Protein AF-A0A1S1U5X9-F1 (afdb_monomer_lite)

Organism: NCBI:txid29581

pLDDT: mean 88.62, std 17.41, range [39.25, 98.81]

Secondary structure (DSSP, 8-state):
------------------EEEEEEETTEEEEEEE-SSTT--EEEEEEETTTEEEE--EE-SSS-EEE--S-EE-SSEEEPTT-EEEEEE-TTSEEEEEEEEEEEETTEEEEEEEEEEEEEE----

Foldseek 3Di:
DDDDDDPPPPPPPQPFADWFWAAPDPQWIWIWTFGLDQQRKIWIFIDGNPPDGFDIDIATNVRFKDFAQAWTDDPFKIDHGGWMWGWADDPVQKIFTFTAQWMAGRNDIDGGDRHTNDMGGRNND

Sequence (125 aa):
MSNLPRVEVTNHTLASGQSVTTNTTPNSIALSIASSDSNNQTGIAFQFQGRTTYWNPSVSTGFTTAKLASDTGNGVVTWKAGLTVTYSPQSTGLYNVLLSGDIVDSGTLYTYTGFVLATFTSNSQ

Radius of gyration: 16.87 Å; chains: 1; bounding box: 43×53×37 Å

Structure (mmCIF, N/CA/C/O backbone):
data_AF-A0A1S1U5X9-F1
#
_entry.id   AF-A0A1S1U5X9-F1
#
loop_
_atom_site.group_PDB
_atom_site.id
_atom_site.type_symbol
_atom_site.label_atom_id
_atom_site.label_alt_id
_atom_site.label_comp_id
_atom_site.label_asym_id
_atom_site.label_entity_id
_atom_site.label_seq_id
_atom_site.pdbx_PDB_ins_code
_atom_site.Cartn_x
_atom_site.Cartn_y
_atom_site.Cartn_z
_atom_site.occupancy
_atom_site.B_iso_or_equiv
_atom_site.auth_seq_id
_atom_site.auth_comp_id
_atom_site.auth_asym_id
_atom_site.auth_atom_id
_atom_site.pdbx_PDB_model_num
ATOM 1 N N . MET A 1 1 ? 29.426 -44.514 -2.152 1.00 46.50 1 MET A N 1
ATOM 2 C CA . MET A 1 1 ? 29.623 -43.069 -1.905 1.00 46.50 1 MET A CA 1
ATOM 3 C C . MET A 1 1 ? 28.494 -42.341 -2.618 1.00 46.50 1 MET A C 1
ATOM 5 O O . MET A 1 1 ? 28.443 -42.407 -3.836 1.00 46.50 1 MET A O 1
ATOM 9 N N . SER A 1 2 ? 27.519 -41.813 -1.874 1.00 51.59 2 SER A N 1
ATOM 10 C CA . SER A 1 2 ? 26.295 -41.208 -2.422 1.00 51.59 2 SER A CA 1
ATOM 11 C C . SER A 1 2 ? 26.460 -39.689 -2.483 1.00 51.59 2 SER A C 1
ATOM 13 O O . SER A 1 2 ? 26.635 -39.061 -1.441 1.00 51.59 2 SER A O 1
ATOM 15 N N . ASN A 1 3 ? 26.434 -39.116 -3.689 1.00 47.00 3 ASN A N 1
ATOM 16 C CA . ASN A 1 3 ? 26.380 -37.669 -3.898 1.00 47.00 3 ASN A CA 1
ATOM 17 C C . ASN A 1 3 ? 24.920 -37.221 -3.797 1.00 47.00 3 ASN A C 1
ATOM 19 O O . ASN A 1 3 ? 24.157 -37.366 -4.750 1.00 47.00 3 ASN A O 1
ATOM 23 N N . LEU A 1 4 ? 24.528 -36.684 -2.642 1.00 51.69 4 LEU A N 1
ATOM 24 C CA . LEU A 1 4 ? 23.265 -35.960 -2.521 1.00 51.69 4 LEU A CA 1
ATOM 25 C C . LEU A 1 4 ? 23.394 -34.598 -3.228 1.00 51.69 4 LEU A C 1
ATOM 27 O O . LEU A 1 4 ? 24.434 -33.947 -3.091 1.00 51.69 4 LEU A O 1
ATOM 31 N N . PRO A 1 5 ? 22.372 -34.138 -3.971 1.00 49.34 5 PRO A N 1
ATOM 32 C CA . PRO A 1 5 ? 22.388 -32.810 -4.565 1.00 49.34 5 PRO A CA 1
ATOM 33 C C . PRO A 1 5 ? 22.378 -31.754 -3.456 1.00 49.34 5 PRO A C 1
ATOM 35 O O . PRO A 1 5 ? 21.503 -31.736 -2.588 1.00 49.34 5 PRO A O 1
ATOM 38 N N . ARG A 1 6 ? 23.375 -30.866 -3.482 1.00 58.28 6 ARG A N 1
ATOM 39 C CA . ARG A 1 6 ? 23.429 -29.678 -2.631 1.00 58.28 6 ARG A CA 1
ATOM 40 C C . ARG A 1 6 ? 22.285 -28.757 -3.047 1.00 58.28 6 ARG A C 1
ATOM 42 O O . ARG A 1 6 ? 22.326 -28.179 -4.127 1.00 58.28 6 ARG A O 1
ATOM 49 N N . VAL A 1 7 ? 21.269 -28.632 -2.197 1.00 51.31 7 VAL A N 1
ATOM 50 C CA . VAL A 1 7 ? 20.269 -27.568 -2.317 1.00 51.31 7 VAL A CA 1
ATOM 51 C C . VAL A 1 7 ? 20.995 -26.264 -2.006 1.00 51.31 7 VAL A C 1
ATOM 53 O O . VAL A 1 7 ? 21.308 -25.975 -0.850 1.00 51.31 7 VAL A O 1
ATOM 56 N N . GLU A 1 8 ? 21.343 -25.505 -3.040 1.00 48.28 8 GLU A N 1
ATOM 57 C CA . GLU A 1 8 ? 21.770 -24.126 -2.856 1.00 48.28 8 GLU A CA 1
ATOM 58 C C . GLU A 1 8 ? 20.549 -23.324 -2.421 1.00 48.28 8 GLU A C 1
ATOM 60 O O . GLU A 1 8 ? 19.686 -22.970 -3.218 1.00 48.28 8 GLU A O 1
ATOM 65 N N . VAL A 1 9 ? 20.455 -23.063 -1.119 1.00 45.22 9 VAL A N 1
ATOM 66 C CA . VAL A 1 9 ? 19.604 -21.991 -0.616 1.00 45.22 9 VAL A CA 1
ATOM 67 C C . VAL A 1 9 ? 20.277 -20.702 -1.061 1.00 45.22 9 VAL A C 1
ATOM 69 O O . VAL A 1 9 ? 21.179 -20.194 -0.393 1.00 45.22 9 VAL A O 1
ATOM 72 N N . THR A 1 10 ? 19.901 -20.200 -2.236 1.00 46.72 10 THR A N 1
ATOM 73 C CA . THR A 1 10 ? 20.242 -18.838 -2.626 1.00 46.72 10 THR A CA 1
ATOM 74 C C . THR A 1 10 ? 19.479 -17.930 -1.674 1.00 46.72 10 THR A C 1
ATOM 76 O O . THR A 1 10 ? 18.317 -17.594 -1.891 1.00 46.72 10 THR A O 1
ATOM 79 N N . ASN A 1 11 ? 20.123 -17.565 -0.566 1.00 41.47 11 ASN A N 1
ATOM 80 C CA . ASN A 1 11 ? 19.725 -16.394 0.189 1.00 41.47 11 ASN A CA 1
ATOM 81 C C . ASN A 1 11 ? 19.854 -15.230 -0.790 1.00 41.47 11 ASN A C 1
ATOM 83 O O . ASN A 1 11 ? 20.953 -14.724 -1.019 1.00 41.47 11 ASN A O 1
ATOM 87 N N . HIS A 1 12 ? 18.747 -14.860 -1.432 1.00 40.12 12 HIS A N 1
ATOM 88 C CA . HIS A 1 12 ? 18.642 -13.597 -2.137 1.00 40.12 12 HIS A CA 1
ATOM 89 C C . HIS A 1 12 ? 18.714 -12.517 -1.063 1.00 40.12 12 HIS A C 1
ATOM 91 O O . HIS A 1 12 ? 17.702 -12.041 -0.554 1.00 40.12 12 HIS A O 1
ATOM 97 N N . THR A 1 13 ? 19.935 -12.185 -0.654 1.00 39.25 13 THR A N 1
ATOM 98 C CA . THR A 1 13 ? 20.217 -10.968 0.083 1.00 39.25 13 THR A CA 1
ATOM 99 C C . THR A 1 13 ? 19.849 -9.848 -0.874 1.00 39.25 13 THR A C 1
ATOM 101 O O . THR A 1 13 ? 20.630 -9.503 -1.759 1.00 39.25 13 THR A O 1
ATOM 104 N N . LEU A 1 14 ? 18.616 -9.349 -0.766 1.00 42.41 14 LEU A N 1
ATOM 105 C CA . LEU A 1 14 ? 18.212 -8.120 -1.429 1.00 42.41 14 LEU A CA 1
ATOM 106 C C . LEU A 1 14 ? 19.227 -7.078 -0.951 1.00 42.41 14 LEU A C 1
ATOM 108 O O . LEU A 1 14 ? 19.260 -6.768 0.243 1.00 42.41 14 LEU A O 1
ATOM 112 N N . ALA A 1 15 ? 20.120 -6.606 -1.828 1.00 50.09 15 ALA A N 1
ATOM 113 C CA . ALA A 1 15 ? 20.935 -5.446 -1.490 1.00 50.09 15 ALA A CA 1
ATOM 114 C C . ALA A 1 15 ? 19.947 -4.362 -1.052 1.00 50.09 15 ALA A C 1
ATOM 116 O O . ALA A 1 15 ? 18.915 -4.218 -1.709 1.00 50.09 15 ALA A O 1
ATOM 117 N N . SER A 1 16 ? 20.185 -3.706 0.090 1.00 48.09 16 SER A N 1
ATOM 118 C CA . SER A 1 16 ? 19.193 -2.819 0.706 1.00 48.09 16 SER A CA 1
ATOM 119 C C . SER A 1 16 ? 18.747 -1.780 -0.318 1.00 48.09 16 SER A C 1
ATOM 121 O O . SER A 1 16 ? 19.490 -0.839 -0.610 1.00 48.09 16 SER A O 1
ATOM 123 N N . GLY A 1 17 ? 17.585 -1.987 -0.932 1.00 61.09 17 GLY A N 1
ATOM 124 C CA . GLY A 1 17 ? 17.106 -1.042 -1.916 1.00 61.09 17 GLY A CA 1
ATOM 125 C C . GLY A 1 17 ? 16.585 0.198 -1.217 1.00 61.09 17 GLY A C 1
ATOM 126 O O . GLY A 1 17 ? 16.467 0.264 0.011 1.00 61.09 17 GLY A O 1
ATOM 127 N N . GLN A 1 18 ? 16.337 1.223 -2.022 1.00 81.38 18 GLN A N 1
ATOM 128 C CA . GLN A 1 18 ? 15.807 2.487 -1.535 1.00 81.38 18 GLN A CA 1
ATOM 129 C C . GLN A 1 18 ? 14.504 2.227 -0.767 1.00 81.38 18 GLN A C 1
ATOM 131 O O . GLN A 1 18 ? 13.648 1.459 -1.214 1.00 81.38 18 GLN A O 1
ATOM 136 N N . SER A 1 19 ? 14.365 2.866 0.393 1.00 92.38 19 SER A N 1
ATOM 137 C CA . SER A 1 19 ? 13.164 2.779 1.216 1.00 92.38 19 SER A CA 1
ATOM 138 C C . SER A 1 19 ? 12.470 4.129 1.293 1.00 92.38 19 SER A C 1
ATOM 140 O O . SER A 1 19 ? 13.125 5.146 1.521 1.00 92.38 19 SER A O 1
ATOM 142 N N . VAL A 1 20 ? 11.147 4.128 1.179 1.00 95.12 20 VAL A N 1
ATOM 143 C CA . VAL A 1 20 ? 10.305 5.315 1.340 1.00 95.12 20 VAL A CA 1
ATOM 144 C C . VAL A 1 20 ? 9.237 5.016 2.381 1.00 95.12 20 VAL A C 1
ATOM 146 O O . VAL A 1 20 ? 8.533 4.011 2.288 1.00 95.12 20 VAL A O 1
ATOM 149 N N . THR A 1 21 ? 9.112 5.908 3.360 1.00 96.94 21 THR A N 1
ATOM 150 C CA . THR A 1 21 ? 8.036 5.879 4.351 1.00 96.94 21 THR A CA 1
ATOM 151 C C . THR A 1 21 ? 7.018 6.956 4.021 1.00 96.94 21 THR A C 1
ATOM 153 O O . THR A 1 21 ? 7.373 8.132 3.940 1.00 96.94 21 THR A O 1
ATOM 156 N N . THR A 1 22 ? 5.754 6.562 3.910 1.00 97.81 22 THR A N 1
ATOM 157 C CA . THR A 1 22 ? 4.644 7.471 3.618 1.00 97.81 22 THR A CA 1
ATOM 158 C C . THR A 1 22 ? 3.577 7.338 4.691 1.00 97.81 22 THR A C 1
ATOM 160 O O . THR A 1 22 ? 3.085 6.240 4.948 1.00 97.81 22 THR A O 1
ATOM 163 N N . ASN A 1 23 ? 3.201 8.452 5.318 1.00 97.12 23 ASN A N 1
ATOM 164 C CA . ASN A 1 23 ? 2.055 8.475 6.223 1.00 97.12 23 ASN A CA 1
ATOM 165 C C . ASN A 1 23 ? 0.786 8.265 5.399 1.00 97.12 23 ASN A C 1
ATOM 167 O O . ASN A 1 23 ? 0.481 9.070 4.518 1.00 97.12 23 ASN A O 1
ATOM 171 N N . THR A 1 24 ? 0.054 7.191 5.677 1.00 96.50 24 THR A N 1
ATOM 172 C CA . THR A 1 24 ? -1.241 6.944 5.044 1.00 96.50 24 THR A CA 1
ATOM 173 C C . THR A 1 24 ? -2.331 7.653 5.836 1.00 96.50 24 THR A C 1
ATOM 175 O O . THR A 1 24 ? -3.093 8.423 5.265 1.00 96.50 24 THR A O 1
ATOM 178 N N . THR A 1 25 ? -2.337 7.527 7.162 1.00 98.19 25 THR A N 1
ATOM 179 C CA . THR A 1 25 ? -3.261 8.240 8.065 1.00 98.19 25 THR A CA 1
ATOM 180 C C . THR A 1 25 ? -2.489 8.750 9.295 1.00 98.19 25 THR A C 1
ATOM 182 O O . THR A 1 25 ? -1.303 8.441 9.424 1.00 98.19 25 THR A O 1
ATOM 185 N N . PRO A 1 26 ? -3.098 9.510 10.228 1.00 98.19 26 PRO A N 1
ATOM 186 C CA . PRO A 1 26 ? -2.394 9.984 11.425 1.00 98.19 26 PRO A CA 1
ATOM 187 C C . PRO A 1 26 ? -1.722 8.883 12.261 1.00 98.19 26 PRO A C 1
ATOM 189 O O . PRO A 1 26 ? -0.649 9.110 12.815 1.00 98.19 26 PRO A O 1
ATOM 192 N N . ASN A 1 27 ? -2.319 7.689 12.337 1.00 98.06 27 ASN A N 1
ATOM 193 C CA . ASN A 1 27 ? -1.785 6.556 13.094 1.00 98.06 27 ASN A CA 1
ATOM 194 C C . ASN A 1 27 ? -1.206 5.434 12.220 1.00 98.06 27 ASN A C 1
ATOM 196 O O . ASN A 1 27 ? -0.828 4.388 12.758 1.00 98.06 27 ASN A O 1
ATOM 200 N N . SER A 1 28 ? -1.130 5.603 10.896 1.00 97.75 28 SER A N 1
ATOM 201 C CA . SER A 1 28 ? -0.645 4.555 9.995 1.00 97.75 28 SER A CA 1
ATOM 202 C C . SER A 1 28 ? 0.363 5.044 8.966 1.00 97.75 28 SER A C 1
ATOM 204 O O . SER A 1 28 ? 0.259 6.148 8.432 1.00 97.75 28 SER A O 1
ATOM 206 N N . ILE A 1 29 ? 1.327 4.179 8.661 1.00 98.38 29 ILE A N 1
ATOM 207 C CA . ILE A 1 29 ? 2.321 4.404 7.614 1.00 98.38 29 ILE A CA 1
ATOM 208 C C . ILE A 1 29 ? 2.371 3.217 6.655 1.00 98.38 29 ILE A C 1
ATOM 210 O O . ILE A 1 29 ? 2.037 2.088 7.025 1.00 98.38 29 ILE A O 1
ATOM 214 N N . ALA A 1 30 ? 2.873 3.466 5.452 1.00 98.38 30 ALA A N 1
ATOM 215 C CA . ALA A 1 30 ? 3.358 2.451 4.534 1.00 98.38 30 ALA A CA 1
ATOM 216 C C . ALA A 1 30 ? 4.873 2.618 4.358 1.00 98.38 30 ALA A C 1
ATOM 218 O O . ALA A 1 30 ? 5.338 3.663 3.900 1.00 98.38 30 ALA A O 1
ATOM 219 N N . LEU A 1 31 ? 5.638 1.585 4.710 1.00 97.94 31 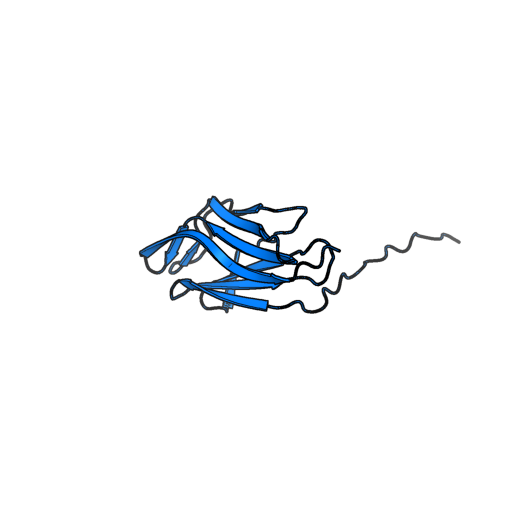LEU A N 1
ATOM 220 C CA . LEU A 1 31 ? 7.069 1.495 4.431 1.00 97.94 31 LEU A CA 1
ATOM 221 C C . LEU A 1 31 ? 7.269 0.665 3.162 1.00 97.94 31 LEU A C 1
ATOM 223 O O . LEU A 1 31 ? 7.030 -0.539 3.175 1.00 97.94 31 LEU A O 1
ATOM 227 N N . SER A 1 32 ? 7.698 1.306 2.080 1.00 97.00 32 SER A N 1
ATOM 228 C CA . SER A 1 32 ? 7.989 0.657 0.798 1.00 97.00 32 SER A CA 1
ATOM 229 C C . SER A 1 32 ? 9.493 0.466 0.643 1.00 97.00 32 SER A C 1
ATOM 231 O O . SER A 1 32 ? 10.247 1.418 0.830 1.00 97.00 32 SER A O 1
ATOM 233 N N . ILE A 1 33 ? 9.931 -0.741 0.293 1.00 94.94 33 ILE A N 1
ATOM 234 C CA . ILE A 1 33 ? 11.342 -1.099 0.115 1.00 94.94 33 ILE A CA 1
ATOM 235 C C . ILE A 1 33 ? 11.488 -1.766 -1.246 1.00 94.94 33 ILE A C 1
ATOM 237 O O . ILE A 1 33 ? 11.002 -2.884 -1.448 1.00 94.94 33 ILE A O 1
ATOM 241 N N . ALA A 1 34 ? 12.135 -1.069 -2.175 1.00 92.94 34 ALA A N 1
ATOM 242 C CA . ALA A 1 34 ? 12.475 -1.632 -3.472 1.00 92.94 34 ALA A CA 1
ATOM 243 C C . ALA A 1 34 ? 13.583 -2.678 -3.323 1.00 92.94 34 ALA A C 1
ATOM 245 O O . ALA A 1 34 ? 14.440 -2.575 -2.448 1.00 92.94 34 ALA A O 1
ATOM 246 N N . SER A 1 35 ? 13.598 -3.674 -4.194 1.00 88.25 35 SER A N 1
ATOM 247 C CA . SER A 1 35 ? 14.747 -4.539 -4.400 1.00 88.25 35 SER A CA 1
ATOM 248 C C . SER A 1 35 ? 15.692 -3.946 -5.446 1.00 88.25 35 SER A C 1
ATOM 250 O O . SER A 1 35 ? 15.365 -3.002 -6.169 1.00 88.25 35 SER A O 1
ATOM 252 N N . SER A 1 36 ? 16.888 -4.520 -5.540 1.00 83.62 36 SER A N 1
ATOM 253 C CA . SER A 1 36 ? 17.860 -4.213 -6.593 1.00 83.62 36 SER A CA 1
ATOM 254 C C . SER A 1 36 ? 17.836 -5.226 -7.746 1.00 83.62 36 SER A C 1
ATOM 256 O O . SER A 1 36 ? 18.761 -5.248 -8.553 1.00 83.62 36 SER A O 1
ATOM 258 N N . ASP A 1 37 ? 16.846 -6.122 -7.790 1.00 84.50 37 ASP A N 1
ATOM 259 C CA . ASP A 1 37 ? 16.718 -7.115 -8.859 1.00 84.50 37 ASP A CA 1
ATOM 260 C C . ASP A 1 37 ? 15.960 -6.553 -10.073 1.00 84.50 37 ASP A C 1
ATOM 262 O O . ASP A 1 37 ? 15.294 -5.517 -9.998 1.00 84.50 37 ASP A O 1
ATOM 266 N N . SER A 1 38 ? 16.069 -7.247 -11.208 1.00 86.06 38 SER A N 1
ATOM 267 C CA . SER A 1 38 ? 15.477 -6.841 -12.489 1.00 86.06 38 SER A CA 1
ATOM 268 C C . SER A 1 38 ? 13.950 -6.964 -12.545 1.00 86.06 38 SER A C 1
ATOM 270 O O . SER A 1 38 ? 13.329 -6.436 -13.466 1.00 86.06 38 SER A O 1
ATOM 272 N N . ASN A 1 39 ? 13.327 -7.641 -11.578 1.00 87.69 39 ASN A N 1
ATOM 273 C CA . ASN A 1 39 ? 11.875 -7.753 -11.453 1.00 87.69 39 ASN A CA 1
ATOM 274 C C . ASN A 1 39 ? 11.274 -6.534 -10.727 1.00 87.69 39 ASN A C 1
ATOM 276 O O . ASN A 1 39 ? 10.051 -6.420 -10.636 1.00 87.69 39 ASN A O 1
ATOM 280 N N . ASN A 1 40 ? 12.113 -5.624 -10.207 1.00 89.50 40 ASN A N 1
ATOM 281 C CA . ASN A 1 40 ? 11.703 -4.446 -9.436 1.00 89.50 40 ASN A CA 1
ATOM 282 C C . ASN A 1 40 ? 10.747 -4.792 -8.293 1.00 89.50 40 ASN A C 1
ATOM 284 O O . ASN A 1 40 ? 9.746 -4.106 -8.061 1.00 89.50 40 ASN A O 1
ATOM 288 N N . GLN A 1 41 ? 11.014 -5.899 -7.606 1.00 93.50 41 GLN A N 1
ATOM 289 C CA . GLN A 1 41 ? 10.165 -6.313 -6.509 1.00 93.50 41 GLN A CA 1
ATOM 290 C C . GLN A 1 41 ? 10.191 -5.259 -5.400 1.00 93.50 41 GLN A C 1
ATOM 292 O O . GLN A 1 41 ? 11.234 -4.911 -4.867 1.00 93.50 41 GLN A O 1
ATOM 297 N N . THR A 1 42 ? 9.023 -4.763 -5.013 1.00 95.75 42 THR A N 1
ATOM 298 C CA . THR A 1 42 ? 8.868 -3.868 -3.870 1.00 95.75 42 THR A CA 1
ATOM 299 C C . THR A 1 42 ? 8.057 -4.563 -2.797 1.00 95.75 42 THR A C 1
ATOM 301 O O . THR A 1 42 ? 6.942 -5.013 -3.057 1.00 95.75 42 THR A O 1
ATOM 304 N N . GLY A 1 43 ? 8.613 -4.647 -1.591 1.00 96.69 43 GLY A N 1
ATOM 305 C CA . GLY A 1 43 ? 7.863 -5.003 -0.391 1.00 96.69 43 GLY A CA 1
ATOM 306 C C . GLY A 1 43 ? 7.247 -3.753 0.228 1.00 96.69 43 GLY A C 1
ATOM 307 O O . GLY A 1 43 ? 7.901 -2.715 0.292 1.00 96.69 43 GLY A O 1
ATOM 308 N N . ILE A 1 44 ? 6.002 -3.843 0.685 1.00 98.31 44 ILE A N 1
ATOM 309 C CA . ILE A 1 44 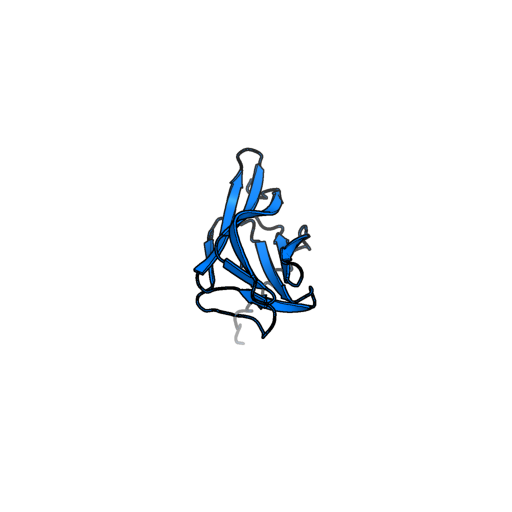? 5.316 -2.756 1.380 1.00 98.31 44 ILE A CA 1
ATOM 310 C C . ILE A 1 44 ? 4.871 -3.287 2.733 1.00 98.31 44 ILE A C 1
ATOM 312 O O . ILE A 1 44 ? 4.216 -4.318 2.793 1.00 98.31 44 ILE A O 1
ATOM 316 N N . ALA A 1 45 ? 5.198 -2.594 3.818 1.00 98.31 45 ALA A N 1
ATOM 317 C CA . ALA A 1 45 ? 4.698 -2.896 5.152 1.00 98.31 45 ALA A CA 1
ATOM 318 C C . ALA A 1 45 ? 3.742 -1.791 5.607 1.00 98.31 45 ALA A C 1
ATOM 320 O O . ALA A 1 45 ? 4.161 -0.656 5.841 1.00 98.31 45 ALA A O 1
ATOM 321 N N . PHE A 1 46 ? 2.463 -2.130 5.758 1.00 98.62 46 PHE A N 1
ATOM 322 C CA . PHE A 1 46 ? 1.470 -1.255 6.374 1.00 98.62 46 PHE A CA 1
ATOM 323 C C . PHE A 1 46 ? 1.518 -1.419 7.885 1.00 98.62 46 PHE A C 1
ATOM 325 O O . PHE A 1 46 ? 1.279 -2.511 8.414 1.00 98.62 46 PHE A O 1
ATOM 332 N N . GLN A 1 47 ? 1.862 -0.331 8.569 1.00 98.50 47 GLN A N 1
ATOM 333 C CA . GLN A 1 47 ? 2.187 -0.344 9.985 1.00 98.50 47 GLN A CA 1
ATOM 334 C C . GLN A 1 47 ? 1.328 0.624 10.782 1.00 98.50 47 GLN A C 1
ATOM 336 O O . GLN A 1 47 ? 1.112 1.767 10.380 1.00 98.50 47 GLN A O 1
ATOM 341 N N . PHE A 1 48 ? 0.918 0.189 11.970 1.00 97.94 48 PHE A N 1
ATOM 342 C CA . PHE A 1 48 ? 0.387 1.079 12.994 1.00 97.94 48 PHE A CA 1
ATOM 343 C C . PHE A 1 48 ? 1.554 1.783 13.691 1.00 97.94 48 PHE A C 1
ATOM 345 O O . PHE A 1 48 ? 2.443 1.117 14.234 1.00 97.94 48 PHE A O 1
ATOM 352 N N . GLN A 1 49 ? 1.561 3.118 13.643 1.00 94.31 49 GLN A N 1
ATOM 353 C CA . GLN A 1 49 ? 2.567 3.998 14.257 1.00 94.31 49 GLN A CA 1
ATOM 354 C C . GLN A 1 49 ? 4.026 3.613 13.940 1.00 94.31 49 GLN A C 1
ATOM 356 O O . GLN A 1 49 ? 4.921 3.812 14.760 1.00 94.31 49 GLN A O 1
ATOM 361 N N . GLY A 1 50 ? 4.261 3.009 12.770 1.00 91.69 50 GLY A N 1
ATOM 362 C CA . GLY A 1 50 ? 5.578 2.529 12.344 1.00 91.69 50 GLY A CA 1
ATOM 363 C C . GLY A 1 50 ? 6.175 1.399 13.187 1.00 91.69 50 GLY A C 1
ATOM 364 O O . GLY A 1 50 ? 7.392 1.238 13.221 1.00 91.69 50 GLY A O 1
ATOM 365 N N . ARG A 1 51 ? 5.343 0.645 13.919 1.00 93.44 51 ARG A N 1
ATOM 366 C CA . ARG A 1 51 ? 5.794 -0.401 14.855 1.00 93.44 51 ARG A CA 1
ATOM 367 C C . ARG A 1 51 ? 5.268 -1.780 14.493 1.00 93.44 51 ARG A C 1
ATOM 369 O O . ARG A 1 51 ? 6.046 -2.714 14.336 1.00 93.44 51 ARG A O 1
ATOM 376 N N . THR A 1 52 ? 3.950 -1.907 14.364 1.00 96.69 52 THR A N 1
ATOM 377 C CA . THR A 1 52 ? 3.297 -3.204 14.146 1.00 96.69 52 THR A CA 1
ATOM 378 C C . THR A 1 52 ? 2.813 -3.301 12.714 1.00 96.69 52 THR A C 1
ATOM 380 O O . THR A 1 52 ? 1.935 -2.536 12.319 1.00 96.69 52 THR A O 1
ATOM 383 N N . THR A 1 53 ? 3.363 -4.245 11.953 1.00 97.81 53 THR A N 1
ATOM 384 C CA . THR A 1 53 ? 2.920 -4.546 10.587 1.00 97.81 53 THR A CA 1
ATOM 385 C C . THR A 1 53 ? 1.655 -5.402 10.613 1.00 97.81 53 THR A C 1
ATOM 387 O O . THR A 1 53 ? 1.647 -6.457 11.242 1.00 97.81 53 THR A O 1
ATOM 390 N N . TYR A 1 54 ? 0.610 -4.971 9.905 1.00 97.88 54 TYR A N 1
ATOM 391 C CA . TYR A 1 54 ? -0.663 -5.703 9.790 1.00 97.88 54 TYR A CA 1
ATOM 392 C C . TYR A 1 54 ? -0.902 -6.298 8.405 1.00 97.88 54 TYR A C 1
ATOM 394 O O . TYR A 1 54 ? -1.623 -7.285 8.269 1.00 97.88 54 TYR A O 1
ATOM 402 N N . TRP A 1 55 ? -0.299 -5.704 7.377 1.00 98.31 55 TRP A N 1
ATOM 403 C CA . TRP A 1 55 ? -0.338 -6.212 6.015 1.00 98.31 55 TRP A CA 1
ATOM 404 C C . TRP A 1 55 ? 0.990 -5.924 5.322 1.00 98.31 55 TRP A C 1
ATOM 406 O O . TRP A 1 55 ? 1.510 -4.810 5.407 1.00 98.31 55 TRP A O 1
ATOM 416 N N . ASN A 1 56 ? 1.552 -6.937 4.666 1.00 97.50 56 ASN A N 1
ATOM 417 C CA . ASN A 1 56 ? 2.886 -6.896 4.074 1.00 97.50 56 ASN A CA 1
ATOM 418 C C . ASN A 1 56 ? 2.902 -7.396 2.614 1.00 97.50 56 ASN A C 1
ATOM 420 O O . ASN A 1 56 ? 3.515 -8.428 2.328 1.00 97.50 56 ASN A O 1
ATOM 424 N N . PRO A 1 57 ? 2.187 -6.741 1.682 1.00 98.06 57 PRO A N 1
ATOM 425 C CA . PRO A 1 57 ? 2.176 -7.174 0.294 1.00 98.06 57 PRO A CA 1
ATOM 426 C C . PRO A 1 57 ? 3.521 -6.929 -0.397 1.00 98.06 57 PRO A C 1
ATOM 428 O O . PRO A 1 57 ? 4.340 -6.113 0.032 1.00 98.06 57 PRO A O 1
ATOM 431 N N . SER A 1 58 ? 3.705 -7.588 -1.536 1.00 97.12 58 SER A N 1
ATOM 432 C CA . SER A 1 58 ? 4.738 -7.249 -2.507 1.00 97.12 58 SER A CA 1
ATOM 433 C C . SER A 1 58 ? 4.128 -7.038 -3.888 1.00 97.12 58 SER A C 1
ATOM 435 O O . SER A 1 58 ? 3.105 -7.638 -4.220 1.00 97.12 58 SER A O 1
ATOM 437 N N . VAL A 1 59 ? 4.759 -6.182 -4.688 1.00 98.00 59 VAL A N 1
ATOM 438 C CA . VAL A 1 59 ? 4.444 -5.989 -6.110 1.00 98.00 59 VAL A CA 1
ATOM 439 C C . VAL A 1 59 ? 5.728 -5.977 -6.932 1.00 98.00 59 VAL A C 1
ATOM 441 O O . VAL A 1 59 ? 6.795 -5.670 -6.410 1.00 98.00 59 VAL A O 1
ATOM 444 N N . SER A 1 60 ? 5.643 -6.335 -8.204 1.00 96.06 60 SER A 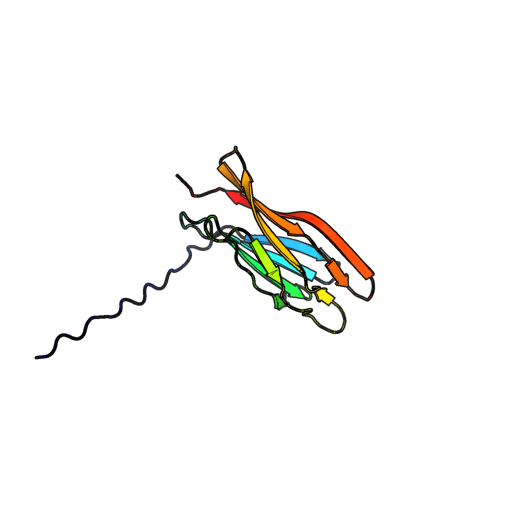N 1
ATOM 445 C CA . SER A 1 60 ? 6.776 -6.408 -9.132 1.00 96.06 60 SER A CA 1
ATOM 446 C C . SER A 1 60 ? 6.286 -6.294 -10.576 1.00 96.06 60 SER A C 1
ATOM 448 O O . SER A 1 60 ? 5.080 -6.193 -10.819 1.00 96.06 60 SER A O 1
ATOM 450 N N . THR A 1 61 ? 7.193 -6.357 -11.553 1.00 93.88 61 THR A N 1
ATOM 451 C CA . THR A 1 61 ? 6.800 -6.413 -12.972 1.00 93.88 61 THR A CA 1
ATOM 452 C C . THR A 1 61 ? 6.029 -7.694 -13.314 1.00 93.88 61 THR A C 1
ATOM 454 O O . THR A 1 61 ? 5.125 -7.650 -14.144 1.00 93.88 61 THR A O 1
ATOM 457 N N . GLY A 1 62 ? 6.329 -8.819 -12.650 1.00 92.62 62 GLY A N 1
ATOM 458 C CA . GLY A 1 62 ? 5.606 -10.091 -12.808 1.00 92.62 62 GLY A CA 1
ATOM 459 C C . GLY A 1 62 ? 4.360 -10.262 -11.925 1.00 92.62 62 GLY A C 1
ATOM 460 O O . GLY A 1 62 ? 3.531 -11.129 -12.196 1.00 92.62 62 GLY A O 1
ATOM 461 N N . PHE A 1 63 ? 4.209 -9.456 -10.872 1.00 94.62 63 PHE A N 1
ATOM 462 C CA . PHE A 1 63 ? 3.048 -9.467 -9.981 1.00 94.62 63 PHE A CA 1
ATOM 463 C C . PHE A 1 63 ? 2.643 -8.031 -9.660 1.00 94.62 63 PHE A C 1
ATOM 465 O O . PHE A 1 63 ? 3.047 -7.442 -8.659 1.00 94.62 63 PHE A O 1
ATOM 472 N N . THR A 1 64 ? 1.866 -7.434 -10.558 1.00 96.88 64 THR A N 1
ATOM 473 C CA . THR A 1 64 ? 1.657 -5.985 -10.549 1.00 96.88 64 THR A CA 1
ATOM 474 C C . THR A 1 64 ? 0.686 -5.514 -9.482 1.00 96.88 64 THR A C 1
ATOM 476 O O . THR A 1 64 ? 0.679 -4.329 -9.176 1.00 96.88 64 THR A O 1
ATOM 479 N N . THR A 1 65 ? -0.147 -6.389 -8.921 1.00 98.31 65 THR A N 1
ATOM 480 C CA . THR A 1 65 ? -1.237 -5.976 -8.035 1.00 98.31 65 THR A CA 1
ATOM 481 C C . THR A 1 65 ? -1.388 -6.932 -6.865 1.00 98.31 65 THR A C 1
ATOM 483 O O . THR A 1 65 ? -1.677 -8.111 -7.048 1.00 98.31 65 THR A O 1
ATOM 486 N N . ALA A 1 66 ? -1.277 -6.396 -5.653 1.00 98.62 66 ALA A N 1
ATOM 487 C CA . ALA A 1 66 ? -1.585 -7.093 -4.416 1.00 98.62 66 ALA A CA 1
ATOM 488 C C . ALA A 1 66 ? -2.874 -6.529 -3.816 1.00 98.62 66 ALA A C 1
ATOM 490 O O . ALA A 1 66 ? -3.003 -5.317 -3.656 1.00 98.62 66 ALA A O 1
ATOM 491 N N . LYS A 1 67 ? -3.817 -7.400 -3.448 1.00 98.69 67 LYS A N 1
ATOM 492 C CA . LYS A 1 67 ? -5.105 -7.016 -2.858 1.00 98.69 67 LYS A CA 1
ATOM 493 C C . LYS A 1 67 ? -5.266 -7.645 -1.479 1.00 98.69 67 LYS A C 1
ATOM 495 O O . LYS A 1 67 ? -5.059 -8.846 -1.316 1.00 98.69 67 LYS A O 1
ATOM 500 N N . LEU A 1 68 ? -5.659 -6.842 -0.500 1.00 98.69 68 LEU A N 1
ATOM 501 C CA . LEU A 1 68 ? -5.966 -7.297 0.847 1.00 98.69 68 LEU A CA 1
ATOM 502 C C . LEU A 1 68 ? -7.283 -8.089 0.839 1.00 98.69 68 LEU A C 1
ATOM 504 O O . LEU A 1 68 ? -8.323 -7.575 0.426 1.00 98.69 68 LEU A O 1
ATOM 508 N N . 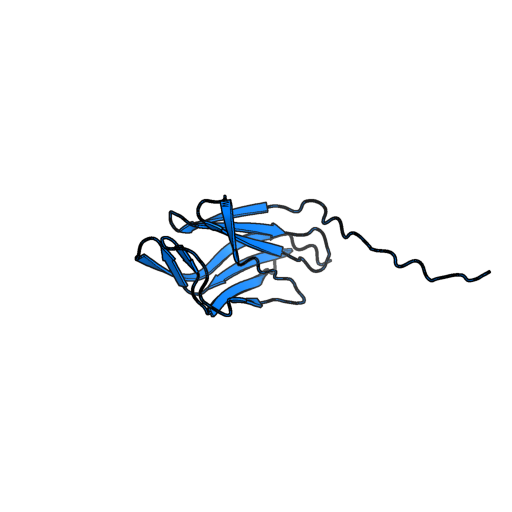ALA A 1 69 ? -7.238 -9.349 1.271 1.00 98.06 69 ALA A N 1
ATOM 509 C CA . ALA A 1 69 ? -8.374 -10.270 1.171 1.00 98.06 69 ALA A CA 1
ATOM 510 C C . ALA A 1 69 ? -9.455 -10.040 2.241 1.00 98.06 69 ALA A C 1
ATOM 512 O O . ALA A 1 69 ? -10.635 -10.266 1.982 1.00 98.06 69 ALA A O 1
ATOM 513 N N . SER A 1 70 ? -9.062 -9.584 3.428 1.00 98.31 70 SER A N 1
ATOM 514 C CA . SER A 1 70 ? -9.945 -9.352 4.571 1.00 98.31 70 SER A CA 1
ATOM 515 C C . SER A 1 70 ? -9.485 -8.128 5.349 1.00 98.31 70 SER A C 1
ATOM 517 O O . SER A 1 70 ? -8.302 -7.793 5.319 1.00 98.31 70 SER A O 1
ATOM 519 N N . ASP A 1 71 ? -10.400 -7.495 6.081 1.00 98.62 71 ASP A N 1
ATOM 520 C CA . ASP A 1 71 ? -10.045 -6.427 7.013 1.00 98.62 71 ASP A CA 1
ATOM 521 C C . ASP A 1 71 ? -8.936 -6.898 7.966 1.00 98.62 71 ASP A C 1
ATOM 523 O O . ASP A 1 71 ? -8.976 -8.017 8.483 1.00 98.62 71 ASP A O 1
ATOM 527 N N . THR A 1 72 ? -7.950 -6.040 8.203 1.00 98.38 72 THR A N 1
ATOM 528 C CA . THR A 1 72 ? -6.877 -6.288 9.171 1.00 98.38 72 THR A CA 1
ATOM 529 C C . THR A 1 72 ? -6.545 -5.001 9.904 1.00 98.38 72 THR A C 1
ATOM 531 O O . THR A 1 72 ? -6.697 -3.908 9.356 1.00 98.38 72 THR A O 1
ATOM 534 N N . GLY A 1 73 ? -6.103 -5.104 11.152 1.00 97.19 73 GLY A N 1
ATOM 535 C CA . GLY A 1 73 ? -5.784 -3.937 11.960 1.00 97.19 73 GLY A CA 1
ATOM 536 C C . GLY A 1 73 ? -6.008 -4.154 13.447 1.00 97.19 73 GLY A C 1
ATOM 537 O O . GLY A 1 73 ? -5.956 -5.273 13.957 1.00 97.19 73 GLY A O 1
ATOM 538 N N . ASN A 1 74 ? -6.247 -3.052 14.144 1.00 96.19 74 ASN A N 1
ATOM 539 C CA . ASN A 1 74 ? -6.550 -3.004 15.567 1.00 96.19 74 ASN A CA 1
ATOM 540 C C . ASN A 1 74 ? -7.742 -2.073 15.839 1.00 96.19 74 ASN A C 1
ATOM 542 O O . ASN A 1 74 ? -8.408 -1.608 14.919 1.00 96.19 74 ASN A O 1
ATOM 546 N N . GLY A 1 75 ? -8.008 -1.790 17.118 1.00 95.38 75 GLY A N 1
ATOM 547 C CA . GLY A 1 75 ? -9.102 -0.903 17.528 1.00 95.38 75 GLY A CA 1
ATOM 548 C C . GLY A 1 75 ? -8.938 0.573 17.136 1.00 95.38 75 GLY A C 1
ATOM 549 O O . GLY A 1 75 ? -9.845 1.355 17.400 1.00 95.38 75 GLY A O 1
ATOM 550 N N . VAL A 1 76 ? -7.807 0.966 16.541 1.00 98.00 76 VAL A N 1
ATOM 551 C CA . VAL A 1 76 ? -7.522 2.340 16.100 1.00 98.00 76 VAL A CA 1
ATOM 552 C C . VAL A 1 76 ? -7.477 2.412 14.578 1.00 98.00 76 VAL A C 1
ATOM 554 O O . VAL A 1 76 ? -8.222 3.189 13.992 1.00 98.00 76 VAL A O 1
ATOM 557 N N . VAL A 1 77 ? -6.647 1.591 13.931 1.00 98.56 77 VAL A N 1
ATOM 558 C CA . VAL A 1 77 ? -6.488 1.561 12.471 1.00 98.56 77 VAL A CA 1
ATOM 559 C C . VAL A 1 77 ? -6.968 0.228 11.922 1.00 98.56 77 VAL A C 1
ATOM 561 O O . VAL A 1 77 ? -6.535 -0.825 12.384 1.00 98.56 77 VAL A O 1
ATOM 564 N N . THR A 1 78 ? -7.810 0.269 10.894 1.00 98.75 78 THR A N 1
ATOM 565 C CA . THR A 1 78 ? -8.223 -0.892 10.102 1.00 98.75 78 THR A CA 1
ATOM 566 C C . THR A 1 78 ? -7.970 -0.627 8.621 1.00 98.75 78 THR A C 1
ATOM 568 O O . THR A 1 78 ? -8.572 0.269 8.032 1.00 98.75 78 THR A O 1
ATOM 571 N N . TRP A 1 79 ? -7.121 -1.441 7.997 1.00 98.69 79 TRP A N 1
ATOM 572 C CA . TRP A 1 79 ? -6.992 -1.511 6.543 1.00 98.69 79 TRP A CA 1
ATOM 573 C C . TRP A 1 79 ? -8.102 -2.412 6.010 1.00 98.69 79 TRP A C 1
ATOM 575 O O . TRP A 1 79 ? -8.236 -3.560 6.445 1.00 98.69 79 TRP A O 1
ATOM 585 N N . LYS A 1 80 ? -8.939 -1.880 5.119 1.00 98.81 80 LYS A N 1
ATOM 586 C CA . LYS A 1 80 ? -10.166 -2.555 4.692 1.00 98.81 80 LYS A CA 1
ATOM 587 C C . LYS A 1 80 ? -9.898 -3.583 3.598 1.00 98.81 80 LYS A C 1
ATOM 589 O O . LYS A 1 80 ? -9.049 -3.381 2.729 1.00 98.81 80 LYS A O 1
ATOM 594 N N . ALA A 1 81 ? -10.657 -4.674 3.609 1.00 98.75 81 ALA A N 1
ATOM 595 C CA . ALA A 1 81 ? -10.673 -5.656 2.537 1.00 98.75 81 ALA A CA 1
ATOM 596 C C . ALA A 1 81 ? -10.862 -4.955 1.186 1.00 98.75 81 ALA A C 1
ATOM 598 O O . ALA A 1 81 ? -11.699 -4.068 1.029 1.00 98.75 81 ALA A O 1
ATOM 599 N N . GLY A 1 82 ? -10.070 -5.357 0.198 1.00 98.44 82 GLY A N 1
ATOM 600 C CA . GLY A 1 82 ? -10.035 -4.716 -1.109 1.00 98.44 82 GLY A CA 1
ATOM 601 C C . GLY A 1 82 ? -9.045 -3.563 -1.248 1.00 98.44 82 GLY A C 1
ATOM 602 O O . GLY A 1 82 ? -8.816 -3.141 -2.383 1.00 98.44 82 GLY A O 1
ATOM 603 N N . LEU A 1 83 ? -8.391 -3.121 -0.167 1.00 98.75 83 LEU A N 1
ATOM 604 C CA . LEU A 1 83 ? -7.217 -2.256 -0.266 1.00 98.75 83 LEU A CA 1
ATOM 605 C C . LEU A 1 83 ? -6.179 -2.908 -1.186 1.00 98.75 83 LEU A C 1
ATOM 607 O O . LEU A 1 83 ? -5.882 -4.098 -1.077 1.00 98.75 83 LEU A O 1
ATOM 611 N N . THR A 1 84 ? -5.668 -2.138 -2.135 1.00 98.81 84 THR A N 1
ATOM 612 C CA . THR A 1 84 ? -4.876 -2.638 -3.252 1.00 98.81 84 THR A CA 1
ATOM 613 C C . THR A 1 84 ? -3.593 -1.831 -3.384 1.00 98.81 84 THR A C 1
ATOM 615 O O . THR A 1 84 ? -3.628 -0.601 -3.368 1.00 98.81 84 THR A O 1
ATOM 618 N N . VAL A 1 85 ? -2.471 -2.528 -3.556 1.00 98.75 85 VAL A N 1
ATOM 619 C CA . VAL A 1 85 ? -1.187 -1.945 -3.950 1.00 98.75 85 VAL A CA 1
ATOM 620 C C . VAL A 1 85 ? -0.878 -2.355 -5.381 1.00 98.75 85 VAL A C 1
ATOM 622 O O . VAL A 1 85 ? -1.011 -3.528 -5.722 1.00 98.75 85 VAL A O 1
ATOM 625 N N . THR A 1 86 ? -0.479 -1.399 -6.218 1.00 98.69 86 THR A N 1
ATOM 626 C CA . THR A 1 86 ? -0.181 -1.635 -7.635 1.00 98.69 86 THR A CA 1
ATOM 627 C C . THR A 1 86 ? 1.195 -1.104 -8.020 1.00 98.69 86 THR A C 1
ATOM 629 O O . THR A 1 86 ? 1.526 0.042 -7.723 1.00 98.69 86 THR A O 1
ATOM 632 N N . TYR A 1 87 ? 1.976 -1.926 -8.715 1.00 98.00 87 TYR A N 1
ATOM 633 C CA . TYR A 1 87 ? 3.161 -1.524 -9.463 1.00 98.00 87 TYR A CA 1
ATOM 634 C C . TYR A 1 87 ? 2.733 -0.827 -10.758 1.00 98.00 87 TYR A C 1
ATOM 636 O O . TYR A 1 87 ? 1.986 -1.393 -11.556 1.00 98.00 87 TYR A O 1
ATOM 644 N N . SER A 1 88 ? 3.224 0.390 -10.988 1.00 97.12 88 SER A N 1
ATOM 645 C CA . SER A 1 88 ? 2.914 1.181 -12.180 1.00 97.12 88 SER A CA 1
ATOM 646 C C . SER A 1 88 ? 4.201 1.693 -12.834 1.00 97.12 88 SER A C 1
ATOM 648 O O . SER A 1 88 ? 4.761 2.683 -12.349 1.00 97.12 88 SER A O 1
ATOM 650 N N . PRO A 1 89 ? 4.669 1.086 -13.941 1.00 94.69 89 PRO A N 1
ATOM 651 C CA . PRO A 1 89 ? 5.844 1.576 -14.654 1.00 94.69 89 PRO A CA 1
ATOM 652 C C . PRO A 1 89 ? 5.591 2.970 -15.243 1.00 94.69 89 PRO A C 1
ATOM 654 O O . PRO A 1 89 ? 4.459 3.319 -15.578 1.00 94.69 89 PRO A O 1
ATOM 657 N N . GLN A 1 90 ? 6.652 3.764 -15.366 1.00 90.50 90 GLN A N 1
ATOM 658 C CA . GLN A 1 90 ? 6.656 5.087 -15.992 1.00 90.50 90 GLN A CA 1
ATOM 659 C C . GLN A 1 90 ? 7.589 5.076 -17.208 1.00 90.50 90 GLN A C 1
ATOM 661 O O . GLN A 1 90 ? 8.578 4.345 -17.240 1.00 90.50 90 GLN A O 1
ATOM 666 N N . SER A 1 91 ? 7.328 5.930 -18.198 1.00 84.56 91 SER A N 1
ATOM 667 C CA . SER A 1 91 ? 8.158 6.020 -19.412 1.00 84.56 91 SER A CA 1
ATOM 668 C C . SER A 1 91 ? 9.578 6.549 -19.162 1.00 84.56 91 SER A C 1
ATOM 670 O O . SER A 1 91 ? 10.421 6.489 -20.049 1.00 84.56 91 SER A O 1
ATOM 672 N N . THR A 1 92 ? 9.851 7.085 -17.972 1.00 84.00 92 THR A N 1
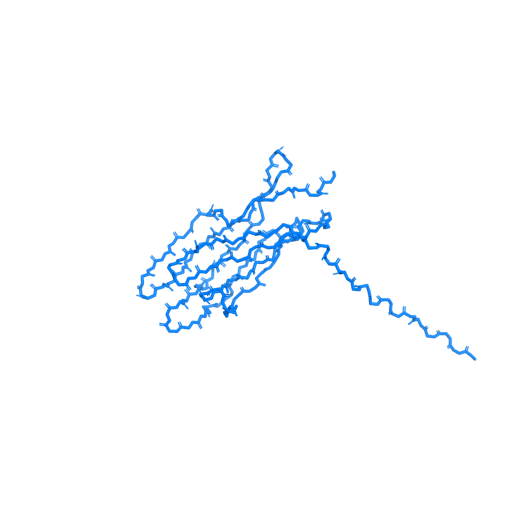ATOM 673 C CA . THR A 1 92 ? 11.115 7.727 -17.582 1.00 84.00 92 THR A CA 1
ATOM 674 C C . THR A 1 92 ? 12.136 6.770 -16.958 1.00 84.00 92 THR A C 1
ATOM 676 O O . THR A 1 92 ? 13.136 7.228 -16.412 1.00 84.00 92 THR A O 1
ATOM 679 N N . GLY A 1 93 ? 11.893 5.455 -16.990 1.00 87.44 93 GLY A N 1
ATOM 680 C CA . GLY A 1 93 ? 12.735 4.477 -16.286 1.00 87.44 93 GLY A CA 1
ATOM 681 C C . GLY A 1 93 ? 12.500 4.458 -14.773 1.00 87.44 93 GLY A C 1
ATOM 682 O O . GLY A 1 93 ? 13.334 3.969 -14.018 1.00 87.44 93 GLY A O 1
ATOM 683 N N . LEU A 1 94 ? 11.363 4.990 -14.322 1.00 91.19 94 LEU A N 1
ATOM 684 C CA . LEU A 1 94 ? 10.891 4.915 -12.942 1.00 91.19 94 LEU A CA 1
ATOM 685 C C . LEU A 1 94 ? 9.668 3.998 -12.858 1.00 91.19 94 LEU A C 1
ATOM 687 O O . LEU A 1 94 ? 9.047 3.662 -13.868 1.00 91.19 94 LEU A O 1
ATOM 691 N N . TYR A 1 95 ? 9.266 3.645 -11.646 1.00 94.94 95 TYR A N 1
ATOM 692 C CA . TYR A 1 95 ? 7.951 3.077 -11.384 1.00 94.94 95 TYR A CA 1
ATOM 693 C C . TYR A 1 95 ? 7.376 3.626 -10.082 1.00 94.94 95 TYR A C 1
ATOM 695 O O . TYR A 1 95 ? 8.104 3.976 -9.153 1.00 94.94 95 TYR A O 1
ATOM 703 N N . ASN A 1 96 ? 6.049 3.691 -10.030 1.00 96.56 96 ASN A N 1
ATOM 704 C CA . ASN A 1 96 ? 5.301 4.060 -8.839 1.00 96.56 96 ASN A CA 1
ATOM 705 C C . ASN A 1 96 ? 4.734 2.820 -8.156 1.00 96.56 96 ASN A C 1
ATOM 707 O O . ASN A 1 96 ? 4.342 1.851 -8.809 1.00 96.56 96 ASN A O 1
ATOM 711 N N . VAL A 1 97 ? 4.611 2.913 -6.839 1.00 98.06 97 VAL A N 1
ATOM 712 C CA . VAL A 1 97 ? 3.803 2.020 -6.015 1.00 98.06 97 VAL A CA 1
ATOM 713 C C . VAL A 1 97 ? 2.562 2.790 -5.594 1.00 98.06 97 VAL A C 1
ATOM 715 O O . VAL A 1 97 ? 2.659 3.804 -4.903 1.00 98.06 97 VAL A O 1
ATOM 718 N N . LEU A 1 98 ? 1.399 2.337 -6.051 1.00 98.69 98 LEU A N 1
ATOM 719 C CA . LEU A 1 98 ? 0.130 3.043 -5.905 1.00 98.69 98 LEU A CA 1
ATOM 720 C C . LEU A 1 98 ? -0.786 2.328 -4.914 1.00 98.69 98 LEU A C 1
ATOM 722 O O . LEU A 1 98 ? -0.936 1.113 -4.993 1.00 98.69 98 LEU A O 1
ATOM 726 N N . LEU A 1 99 ? -1.445 3.082 -4.040 1.00 98.81 99 LEU A N 1
ATOM 727 C CA . LEU A 1 99 ? -2.467 2.622 -3.106 1.00 98.81 99 LEU A CA 1
ATOM 728 C C . LEU A 1 99 ? -3.863 3.002 -3.602 1.00 98.81 99 LEU A C 1
ATOM 730 O O . LEU A 1 99 ? -4.099 4.136 -4.018 1.00 98.81 99 LEU A O 1
ATOM 734 N N . SER A 1 100 ? -4.809 2.070 -3.530 1.00 98.81 100 SER A N 1
ATOM 735 C CA . SER A 1 100 ? -6.237 2.339 -3.742 1.00 98.81 100 SER A CA 1
ATOM 736 C C . SER A 1 100 ? -7.097 1.527 -2.782 1.00 98.81 100 SER A C 1
ATOM 738 O O . SER A 1 100 ? -6.742 0.399 -2.454 1.00 98.81 100 SER A O 1
ATOM 740 N N . GLY A 1 101 ? -8.235 2.076 -2.365 1.00 98.62 101 GLY A N 1
ATOM 741 C CA . GLY A 1 101 ? -9.139 1.477 -1.380 1.00 98.62 101 GLY A CA 1
ATOM 742 C C . GLY A 1 101 ? -9.156 2.255 -0.067 1.00 98.62 101 GLY A C 1
ATOM 743 O O . GLY A 1 101 ? -8.746 3.414 -0.031 1.00 98.62 101 GLY A O 1
ATOM 744 N N . ASP A 1 102 ? -9.622 1.611 1.000 1.00 98.75 102 ASP A N 1
ATOM 745 C CA . ASP A 1 102 ? -10.016 2.305 2.224 1.00 98.75 102 ASP A CA 1
ATOM 746 C C . ASP A 1 102 ? -9.164 1.937 3.446 1.00 98.75 102 ASP A C 1
ATOM 748 O O . ASP A 1 102 ? -8.812 0.775 3.677 1.00 98.75 102 ASP A O 1
ATOM 752 N N . ILE A 1 103 ? -8.895 2.941 4.279 1.00 98.69 103 ILE A N 1
ATOM 753 C CA . ILE A 1 103 ? -8.321 2.795 5.618 1.00 98.69 103 ILE A CA 1
ATOM 754 C C . ILE A 1 103 ? -9.234 3.534 6.594 1.00 98.69 103 ILE A C 1
ATOM 756 O O . ILE A 1 103 ? -9.579 4.689 6.371 1.00 98.69 103 ILE A O 1
ATOM 760 N N . VAL A 1 104 ? -9.625 2.883 7.686 1.00 98.75 104 VAL A N 1
ATOM 761 C CA . VAL A 1 104 ? -10.320 3.537 8.800 1.00 98.75 104 VAL A CA 1
ATOM 762 C C . VAL A 1 104 ? -9.304 3.809 9.898 1.00 98.75 104 VAL A C 1
ATOM 764 O O . VAL A 1 104 ? -8.634 2.882 10.340 1.00 98.75 104 VAL A O 1
ATOM 767 N N . ASP A 1 105 ? -9.195 5.052 10.353 1.00 98.44 105 ASP A N 1
ATOM 768 C CA . ASP A 1 105 ? -8.327 5.450 11.463 1.00 98.44 105 ASP A CA 1
ATOM 769 C C . ASP A 1 105 ? -9.122 6.279 12.469 1.00 98.44 105 ASP A C 1
ATOM 771 O O . ASP A 1 105 ? -9.687 7.320 12.134 1.00 98.44 105 ASP A O 1
ATOM 775 N N . SER A 1 106 ? -9.194 5.791 13.707 1.00 97.81 106 SER A N 1
ATOM 776 C CA . SER A 1 106 ? -9.909 6.429 14.814 1.00 97.81 106 SER A CA 1
ATOM 777 C C . SER A 1 106 ? -11.371 6.742 14.449 1.00 97.81 106 SER A C 1
ATOM 779 O O . SER A 1 106 ? -11.905 7.798 14.777 1.00 97.81 106 SER A O 1
ATOM 781 N N . GLY A 1 107 ? -12.005 5.827 13.703 1.00 96.56 107 GLY A N 1
ATOM 782 C CA . GLY A 1 107 ? -13.375 5.946 13.187 1.00 96.56 107 GLY A CA 1
ATOM 783 C C . GLY A 1 107 ? -13.543 6.826 11.941 1.00 96.56 10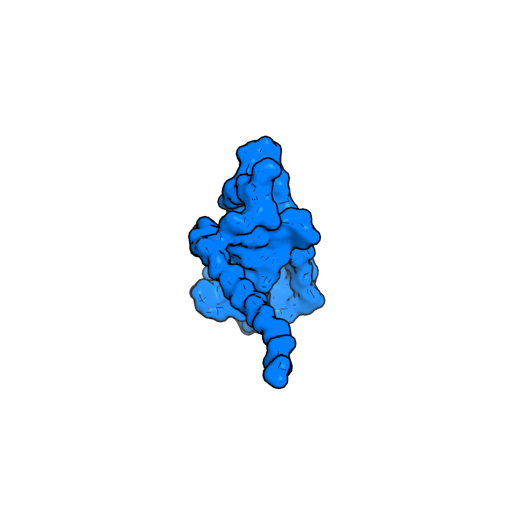7 GLY A C 1
ATOM 784 O O . GLY A 1 107 ? -14.636 6.861 11.381 1.00 96.56 107 GLY A O 1
ATOM 785 N N . THR A 1 108 ? -12.488 7.491 11.466 1.00 98.56 108 THR A N 1
ATOM 786 C CA . THR A 1 108 ? -12.514 8.287 10.229 1.00 98.56 108 THR A CA 1
ATOM 787 C C . THR A 1 108 ? -12.144 7.418 9.031 1.00 98.56 108 THR A C 1
ATOM 789 O O . THR A 1 108 ? -11.131 6.724 9.062 1.00 98.56 108 THR A O 1
ATOM 792 N N . LEU A 1 109 ? -12.957 7.453 7.973 1.00 98.44 109 LEU A N 1
ATOM 793 C CA . LEU A 1 109 ? -12.693 6.754 6.714 1.00 98.44 109 LEU A CA 1
ATOM 794 C C . LEU A 1 109 ? -11.799 7.601 5.797 1.00 98.44 109 LEU A C 1
ATOM 796 O O . LEU A 1 109 ? -12.123 8.748 5.497 1.00 98.44 109 LEU A O 1
ATOM 800 N N . TYR A 1 110 ? -10.717 7.001 5.311 1.00 98.69 110 TYR A N 1
ATOM 801 C CA . TYR A 1 110 ? -9.808 7.550 4.312 1.00 98.69 110 TYR A CA 1
ATOM 802 C C . TYR A 1 110 ? -9.861 6.678 3.057 1.00 98.69 110 TYR A C 1
ATOM 804 O O . TYR A 1 110 ? -9.483 5.507 3.105 1.00 98.69 110 TYR A O 1
ATOM 812 N N . THR A 1 111 ? -10.302 7.254 1.940 1.00 98.50 111 THR A N 1
ATOM 813 C CA . THR A 1 111 ? -10.401 6.568 0.645 1.00 98.50 111 THR A CA 1
ATOM 814 C C . THR A 1 111 ? -9.304 7.050 -0.293 1.00 98.50 111 THR A C 1
ATOM 816 O O . THR A 1 111 ? -9.164 8.248 -0.540 1.00 98.50 111 THR A O 1
ATOM 819 N N . TYR A 1 112 ? -8.547 6.113 -0.857 1.00 98.31 112 TYR A N 1
ATOM 820 C CA . TYR A 1 112 ? -7.467 6.380 -1.803 1.00 98.31 112 TYR A CA 1
ATOM 821 C C . TYR A 1 112 ? -7.830 5.894 -3.198 1.00 98.31 112 TYR A C 1
ATOM 823 O O . TYR A 1 112 ? -8.424 4.831 -3.382 1.00 98.31 112 TYR A O 1
ATOM 831 N N . THR A 1 113 ? -7.404 6.654 -4.201 1.00 98.00 113 THR A N 1
ATOM 832 C CA . THR A 1 113 ? -7.459 6.262 -5.611 1.00 98.00 113 THR A CA 1
ATOM 833 C C . THR A 1 113 ? -6.131 6.630 -6.256 1.00 98.00 113 THR A C 1
ATOM 835 O O . THR A 1 113 ? -5.835 7.808 -6.431 1.00 98.00 113 THR A O 1
ATOM 838 N N . GLY A 1 114 ? -5.308 5.625 -6.562 1.00 96.38 114 GLY A N 1
ATOM 839 C CA . GLY A 1 114 ? -3.998 5.817 -7.189 1.00 96.38 114 GLY A CA 1
ATOM 840 C C . GLY A 1 114 ? -3.011 6.660 -6.371 1.00 96.38 114 GLY A C 1
ATOM 841 O O . GLY A 1 114 ? -2.172 7.340 -6.954 1.00 96.38 114 GLY A O 1
ATOM 842 N N . PHE A 1 115 ? -3.105 6.652 -5.039 1.00 98.12 115 PHE A N 1
ATOM 843 C CA . PHE A 1 115 ? -2.224 7.442 -4.178 1.00 98.12 115 PHE A CA 1
ATOM 844 C C . PHE A 1 115 ? -0.792 6.898 -4.218 1.00 98.12 115 PHE A C 1
ATOM 846 O O . PHE A 1 115 ? -0.577 5.707 -4.006 1.00 98.12 115 PHE A O 1
ATOM 853 N N . VAL A 1 116 ? 0.194 7.752 -4.485 1.00 97.88 116 VAL A N 1
ATOM 854 C CA . VAL A 1 116 ? 1.594 7.324 -4.615 1.00 97.88 116 VAL A CA 1
ATOM 855 C C . VAL A 1 116 ? 2.190 7.077 -3.230 1.00 97.88 116 VAL A C 1
ATOM 857 O O . VAL A 1 116 ? 2.388 8.011 -2.459 1.00 97.88 116 VAL A O 1
ATOM 860 N N . LEU A 1 117 ? 2.510 5.818 -2.926 1.00 97.44 117 LEU A N 1
ATOM 861 C CA . LEU A 1 117 ? 3.250 5.447 -1.717 1.00 97.44 117 LEU A CA 1
ATOM 862 C C . LEU A 1 117 ? 4.748 5.671 -1.880 1.00 97.44 117 LEU A C 1
ATOM 864 O O . LEU A 1 117 ? 5.407 6.079 -0.928 1.00 97.44 117 LEU A O 1
ATOM 868 N N . ALA A 1 118 ? 5.278 5.375 -3.065 1.00 96.12 118 ALA A N 1
ATOM 869 C CA . ALA A 1 118 ? 6.688 5.528 -3.381 1.00 96.12 118 ALA A CA 1
ATOM 870 C C . ALA A 1 118 ? 6.911 5.591 -4.895 1.00 96.12 118 ALA A C 1
ATOM 872 O O . ALA A 1 118 ? 6.121 5.051 -5.675 1.00 96.12 118 ALA A O 1
ATOM 873 N N . THR A 1 119 ? 8.033 6.192 -5.279 1.00 94.81 119 THR A N 1
ATOM 874 C CA . THR A 1 119 ? 8.572 6.169 -6.639 1.00 94.81 119 THR A CA 1
ATOM 875 C C . THR A 1 119 ? 10.013 5.692 -6.564 1.00 94.81 119 THR A C 1
ATOM 877 O O . THR A 1 119 ? 10.792 6.205 -5.762 1.00 94.81 119 THR A O 1
ATOM 880 N N . PHE A 1 120 ? 10.371 4.727 -7.404 1.00 93.38 120 PHE A N 1
ATOM 881 C CA . PHE A 1 120 ? 11.711 4.152 -7.457 1.00 93.38 120 PHE A CA 1
ATOM 882 C C . PHE A 1 120 ? 12.227 4.104 -8.892 1.00 93.38 120 PHE A C 1
ATOM 884 O O . PHE A 1 120 ? 11.453 4.136 -9.851 1.00 93.38 120 PHE A O 1
ATOM 891 N N . THR A 1 121 ? 13.545 4.004 -9.039 1.00 91.00 121 THR A N 1
ATOM 892 C CA . THR A 1 121 ? 14.174 3.700 -10.327 1.00 91.00 121 THR A CA 1
ATOM 893 C C . THR A 1 121 ? 13.883 2.257 -10.719 1.00 91.00 121 THR A C 1
ATOM 895 O O . THR A 1 121 ? 13.979 1.354 -9.891 1.00 91.00 121 THR A O 1
ATOM 898 N N . SER A 1 122 ? 13.533 2.044 -11.984 1.00 86.12 122 SER A N 1
ATOM 899 C CA . SER A 1 122 ? 13.380 0.720 -12.574 1.00 86.12 122 SER A CA 1
ATOM 900 C C . SER A 1 122 ? 14.751 0.134 -12.911 1.00 86.12 122 SER A C 1
ATOM 902 O O . SER A 1 122 ? 15.539 0.766 -13.609 1.00 86.12 122 SER A O 1
ATOM 904 N N . ASN A 1 123 ? 15.014 -1.092 -12.469 1.00 82.00 123 ASN A N 1
ATOM 905 C CA . ASN A 1 123 ? 16.205 -1.869 -12.818 1.00 82.00 123 ASN A CA 1
ATOM 906 C C . ASN A 1 123 ? 16.006 -2.708 -14.092 1.00 82.00 123 ASN A C 1
ATOM 908 O O . ASN A 1 123 ? 16.895 -3.472 -14.469 1.00 82.00 123 ASN A O 1
ATOM 912 N N . SER A 1 124 ? 14.839 -2.608 -14.738 1.00 61.56 124 SER A N 1
ATOM 913 C CA . SER A 1 124 ? 14.602 -3.229 -16.039 1.00 61.56 124 SER A CA 1
ATOM 914 C C . SER A 1 124 ? 15.528 -2.572 -17.066 1.00 61.56 124 SER A C 1
ATOM 916 O O . SER A 1 124 ? 15.311 -1.410 -17.419 1.00 61.56 124 SER A O 1
ATOM 918 N N . GLN A 1 125 ? 16.567 -3.294 -17.487 1.00 50.09 125 GLN A N 1
ATOM 919 C CA . GLN A 1 125 ? 17.356 -2.928 -18.664 1.00 50.09 125 GLN A CA 1
ATOM 920 C C . GLN A 1 125 ? 16.517 -3.020 -19.936 1.00 50.09 125 GLN A C 1
ATOM 922 O O . GLN A 1 125 ? 15.668 -3.939 -20.008 1.00 50.09 125 GLN A O 1
#